Protein AF-A0A154QJW9-F1 (afdb_monomer_lite)

Sequence (108 aa):
MVDDPLRALRELNPEARSMPEGNLGLVFLPAQTFEVAGQRQTADLLLCPAELGGYQTRLFFDRPFPQRAANWTVHTLLGRSWHTFSWNGVQANQPLEQILLAHLAVLR

Foldseek 3Di:
DPDPLCPVVCVQAVPWDFDDDDPWRKIKGAQGWADAPNDIDTWIKIKTLDDDPNANIWIWTLDDDVSFADDWDWDQDPNDITITHDDHDQHSPDRRNVSVVVRRVRRD

Organism: NCBI:txid416169

Radius of gyration: 12.99 Å; chains: 1; bounding box: 33×29×36 Å

pLDDT: mean 92.16, std 8.14, range [43.12, 98.44]

Secondary structure (DSSP, 8-state):
----TTHHHHHH-TT-EE--BTTB--EEEEEEEEEETTEEEEEEEEEE-S-BTTBSSEEEESS--TTS-S--EEEEETTEEEEE-------TTS-HHHHHHHHHHTT-

Structure (mmCIF, N/CA/C/O backbone):
data_AF-A0A154QJW9-F1
#
_entry.id   AF-A0A154QJW9-F1
#
loop_
_atom_site.group_PDB
_atom_site.id
_atom_site.type_symbol
_atom_site.label_atom_id
_atom_site.label_alt_id
_atom_site.label_comp_id
_atom_site.label_asym_id
_atom_site.label_entity_id
_atom_site.label_seq_id
_atom_site.pdbx_PDB_ins_code
_atom_site.Cartn_x
_atom_site.Cartn_y
_atom_site.Cartn_z
_atom_site.occupancy
_atom_site.B_iso_or_equiv
_atom_site.auth_seq_id
_atom_site.auth_comp_id
_atom_site.auth_asym_id
_atom_site.auth_atom_id
_atom_site.pdbx_PDB_model_num
ATOM 1 N N . MET A 1 1 ? 23.357 -14.536 -7.113 1.00 43.12 1 MET A N 1
ATOM 2 C CA . MET A 1 1 ? 21.960 -14.625 -6.647 1.00 43.12 1 MET A CA 1
ATOM 3 C C . MET A 1 1 ? 21.272 -13.373 -7.130 1.00 43.12 1 MET A C 1
ATOM 5 O O . MET A 1 1 ? 21.807 -12.304 -6.886 1.00 43.12 1 MET A O 1
ATOM 9 N N . VAL A 1 2 ? 20.185 -13.497 -7.883 1.00 49.75 2 VAL A N 1
ATOM 10 C CA . VAL A 1 2 ? 19.319 -12.345 -8.154 1.00 49.75 2 VAL A CA 1
ATOM 11 C C . VAL A 1 2 ? 18.510 -12.153 -6.875 1.00 49.75 2 VAL A C 1
ATOM 13 O O . VAL A 1 2 ? 17.851 -13.102 -6.446 1.00 49.75 2 VAL A O 1
ATOM 16 N N . ASP A 1 3 ? 18.648 -11.006 -6.214 1.00 65.06 3 ASP A N 1
ATOM 17 C CA . ASP A 1 3 ? 17.809 -10.671 -5.065 1.00 65.06 3 ASP A CA 1
ATOM 18 C C . ASP A 1 3 ? 16.342 -10.702 -5.504 1.00 65.06 3 ASP A C 1
ATOM 20 O O . ASP A 1 3 ? 15.973 -10.069 -6.491 1.00 65.06 3 ASP A O 1
ATOM 24 N N . ASP A 1 4 ? 15.515 -11.486 -4.808 1.00 81.00 4 ASP A N 1
ATOM 25 C CA . ASP A 1 4 ? 14.062 -11.425 -4.968 1.00 81.00 4 ASP A CA 1
ATOM 26 C C . ASP A 1 4 ? 13.578 -10.216 -4.156 1.00 81.00 4 ASP A C 1
ATOM 28 O O . ASP A 1 4 ? 13.561 -10.301 -2.922 1.00 81.00 4 ASP A O 1
ATOM 32 N N . PRO A 1 5 ? 13.191 -9.098 -4.799 1.00 81.81 5 PRO A N 1
ATOM 33 C CA . PRO A 1 5 ? 12.803 -7.881 -4.092 1.00 81.81 5 PRO A CA 1
ATOM 34 C C . PRO A 1 5 ? 11.552 -8.081 -3.224 1.00 81.81 5 PRO A C 1
ATOM 36 O O . PRO A 1 5 ? 11.308 -7.294 -2.314 1.00 81.81 5 PRO A O 1
ATOM 39 N N . LEU A 1 6 ? 10.762 -9.135 -3.467 1.00 91.69 6 LEU A N 1
ATOM 40 C CA . LEU A 1 6 ? 9.583 -9.463 -2.667 1.00 91.69 6 LEU A CA 1
ATOM 41 C C . LEU A 1 6 ? 9.902 -10.330 -1.451 1.00 91.69 6 LEU A C 1
ATOM 43 O O . LEU A 1 6 ? 9.021 -10.500 -0.615 1.00 91.69 6 LEU A O 1
ATOM 47 N N . ARG A 1 7 ? 11.115 -10.885 -1.323 1.00 93.19 7 ARG A N 1
ATOM 48 C CA . ARG A 1 7 ? 11.449 -11.819 -0.236 1.00 93.19 7 ARG A CA 1
ATOM 49 C C . ARG A 1 7 ? 11.157 -11.217 1.135 1.00 93.19 7 ARG A C 1
ATOM 51 O O . ARG A 1 7 ? 10.384 -11.789 1.889 1.00 93.19 7 ARG A O 1
ATOM 58 N N . ALA A 1 8 ? 11.735 -10.055 1.434 1.0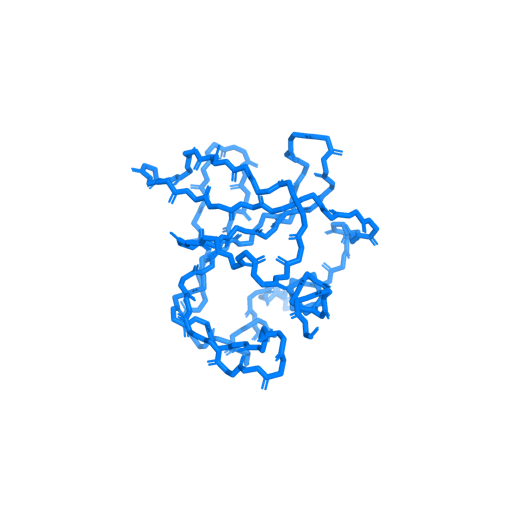0 92.50 8 ALA A N 1
ATOM 59 C CA . ALA A 1 8 ? 11.536 -9.389 2.719 1.00 92.50 8 ALA A CA 1
ATOM 60 C C . ALA A 1 8 ? 10.086 -8.914 2.905 1.00 92.50 8 ALA A C 1
ATOM 62 O O . ALA A 1 8 ? 9.538 -8.983 4.002 1.00 92.50 8 ALA A O 1
ATOM 63 N N . LEU A 1 9 ? 9.426 -8.496 1.822 1.00 94.19 9 LEU A N 1
ATOM 64 C CA . LEU A 1 9 ? 8.017 -8.115 1.861 1.00 94.19 9 LEU A CA 1
ATOM 65 C C . LEU A 1 9 ? 7.103 -9.305 2.193 1.00 94.19 9 LEU A C 1
ATOM 67 O O . LEU A 1 9 ? 6.104 -9.134 2.886 1.00 94.19 9 LEU A O 1
ATOM 71 N N . ARG A 1 10 ? 7.458 -10.515 1.744 1.00 95.94 10 ARG A N 1
ATOM 72 C CA . ARG A 1 10 ? 6.708 -11.746 2.025 1.00 95.94 10 ARG A CA 1
ATOM 73 C C . ARG A 1 10 ? 6.785 -12.198 3.478 1.00 95.94 10 ARG A C 1
ATOM 75 O O . ARG A 1 10 ? 5.867 -12.866 3.937 1.00 95.94 10 ARG A O 1
ATOM 82 N N . GLU A 1 11 ? 7.797 -11.760 4.219 1.00 95.25 11 GLU A N 1
ATOM 83 C CA . GLU A 1 11 ? 7.833 -11.924 5.678 1.00 95.25 11 GLU A CA 1
ATOM 84 C C . GLU A 1 11 ? 6.750 -11.075 6.373 1.00 95.25 11 GLU A C 1
ATOM 86 O O . GLU A 1 11 ? 6.255 -11.443 7.436 1.00 95.25 11 GLU A O 1
ATOM 91 N N . LEU A 1 12 ? 6.345 -9.949 5.768 1.00 94.88 12 LEU A N 1
ATOM 92 C CA . LEU A 1 12 ? 5.255 -9.093 6.261 1.00 94.88 12 LEU A CA 1
ATOM 93 C C . LEU A 1 12 ? 3.884 -9.508 5.715 1.00 94.88 12 LEU A C 1
ATOM 95 O O . LEU A 1 12 ? 2.864 -9.297 6.376 1.00 94.88 12 LEU A O 1
ATOM 99 N N . ASN A 1 13 ? 3.860 -10.057 4.500 1.00 97.25 13 ASN A N 1
ATOM 100 C CA . ASN A 1 13 ? 2.664 -10.540 3.823 1.00 97.25 13 ASN A CA 1
ATOM 101 C C . ASN A 1 13 ? 3.008 -11.706 2.884 1.00 97.25 13 ASN A C 1
ATOM 103 O O . ASN A 1 13 ? 3.436 -11.465 1.751 1.00 97.25 13 ASN A O 1
ATOM 107 N N . PRO A 1 14 ? 2.789 -12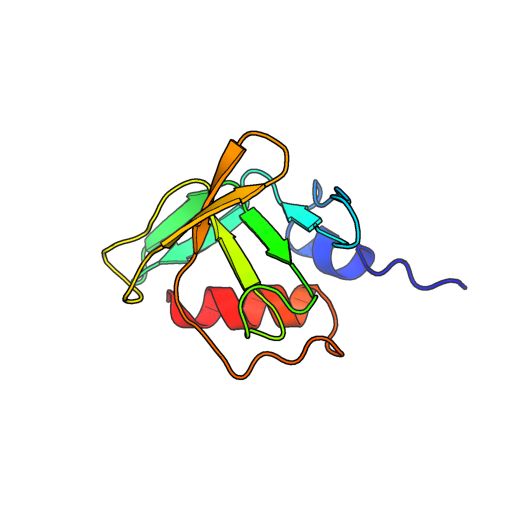.963 3.300 1.00 96.75 14 PRO A N 1
ATOM 108 C CA . PRO A 1 14 ? 3.184 -14.138 2.519 1.00 96.75 14 PRO A CA 1
ATOM 109 C C . PRO A 1 14 ? 2.592 -14.199 1.105 1.00 96.75 14 PRO A C 1
ATOM 111 O O . PRO A 1 14 ? 3.161 -14.834 0.218 1.00 96.75 14 PRO A O 1
ATOM 114 N N . GLU A 1 15 ? 1.468 -13.521 0.876 1.00 97.31 15 GLU A N 1
ATOM 115 C CA . GLU A 1 15 ? 0.758 -13.489 -0.401 1.00 97.31 15 GLU A CA 1
ATOM 116 C C . GLU A 1 15 ? 1.143 -12.293 -1.293 1.00 97.31 15 GLU A C 1
ATOM 118 O O . GLU A 1 15 ? 0.557 -12.103 -2.367 1.00 97.31 15 GLU A O 1
ATOM 123 N N . ALA A 1 16 ? 2.140 -11.498 -0.884 1.00 97.50 16 ALA A N 1
ATOM 124 C CA . ALA A 1 16 ? 2.638 -10.373 -1.663 1.00 97.50 16 ALA A CA 1
ATOM 125 C C . ALA A 1 16 ? 3.122 -10.817 -3.054 1.00 97.50 16 ALA A C 1
ATOM 127 O O . ALA A 1 16 ? 3.939 -11.739 -3.214 1.00 97.50 16 ALA A O 1
ATOM 128 N N . ARG A 1 17 ? 2.627 -10.121 -4.084 1.00 96.56 17 ARG A N 1
ATOM 129 C CA . ARG A 1 17 ? 2.908 -10.427 -5.492 1.00 96.56 17 ARG A CA 1
ATOM 130 C C . ARG A 1 17 ? 3.014 -9.171 -6.345 1.00 96.56 17 ARG A C 1
ATOM 132 O O . ARG A 1 17 ? 2.307 -8.193 -6.122 1.00 96.56 17 ARG A O 1
ATOM 139 N N . SER A 1 18 ? 3.878 -9.218 -7.354 1.00 95.62 18 SER A N 1
ATOM 140 C CA . SER A 1 18 ? 3.971 -8.149 -8.348 1.00 95.62 18 SER A CA 1
ATOM 141 C C . SER A 1 18 ? 2.749 -8.170 -9.269 1.00 95.62 18 SER A C 1
ATOM 143 O O . SER A 1 18 ? 2.325 -9.234 -9.722 1.00 95.62 18 SER A O 1
ATOM 145 N N . MET A 1 19 ? 2.177 -6.995 -9.523 1.00 95.62 19 MET A N 1
ATOM 146 C CA . MET A 1 19 ? 1.043 -6.779 -10.421 1.00 95.62 19 MET A CA 1
ATOM 147 C C . MET A 1 19 ? 1.324 -5.554 -11.303 1.00 95.62 19 MET A C 1
ATOM 149 O O . MET A 1 19 ? 0.843 -4.468 -10.997 1.00 95.62 19 MET A O 1
ATOM 153 N N . PRO A 1 20 ? 2.133 -5.678 -12.366 1.00 93.69 20 PRO A N 1
ATOM 154 C CA . PRO A 1 20 ? 2.495 -4.529 -13.187 1.00 93.69 20 PRO A CA 1
ATOM 155 C C . PRO A 1 20 ? 1.285 -3.933 -13.927 1.00 93.69 20 PRO A C 1
ATOM 157 O O . PRO A 1 20 ? 0.425 -4.667 -14.413 1.00 93.69 20 PRO A O 1
ATOM 160 N N . GLU A 1 21 ? 1.25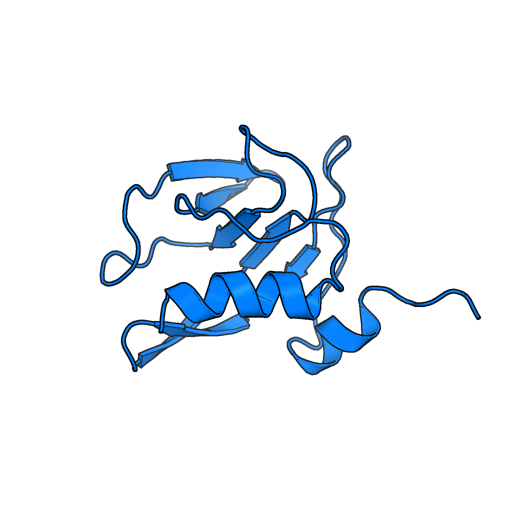1 -2.606 -14.061 1.00 92.56 21 GLU A N 1
ATOM 161 C CA . GLU A 1 21 ? 0.270 -1.871 -14.872 1.00 92.56 21 GLU A CA 1
ATOM 162 C C . GLU A 1 21 ? 0.977 -0.791 -15.696 1.00 92.56 21 GLU A C 1
ATOM 164 O O . GLU A 1 21 ? 1.518 0.176 -15.156 1.00 92.56 21 GLU A O 1
ATOM 169 N N . GLY A 1 22 ? 1.010 -0.962 -17.020 1.00 89.25 22 GLY A N 1
ATOM 170 C CA . GLY A 1 22 ? 1.821 -0.112 -17.891 1.00 89.25 22 GLY A CA 1
ATOM 171 C C . GLY A 1 22 ? 3.292 -0.135 -17.461 1.00 89.25 22 GLY A C 1
ATOM 172 O O . GLY A 1 22 ? 3.907 -1.197 -17.417 1.00 89.25 22 GLY A O 1
ATOM 173 N N . ASN A 1 23 ? 3.833 1.033 -17.107 1.00 87.56 23 ASN A N 1
ATOM 174 C CA . ASN A 1 23 ? 5.213 1.187 -16.630 1.00 87.56 23 ASN A CA 1
ATOM 175 C C . ASN A 1 23 ? 5.346 1.126 -15.096 1.00 87.56 23 ASN A C 1
ATOM 177 O O . ASN A 1 23 ? 6.436 1.338 -14.567 1.00 87.56 23 ASN A O 1
ATOM 181 N N . LEU A 1 24 ? 4.255 0.873 -14.366 1.00 91.69 24 LEU A N 1
ATOM 182 C CA . LEU A 1 24 ? 4.263 0.816 -12.908 1.00 91.69 24 LEU A CA 1
ATOM 183 C C . LEU A 1 24 ? 4.521 -0.616 -12.432 1.00 91.69 24 LEU A C 1
ATOM 185 O O . LEU A 1 24 ? 3.722 -1.519 -12.679 1.00 91.69 24 LEU A O 1
ATOM 189 N N . GLY A 1 25 ? 5.614 -0.817 -11.695 1.00 91.88 25 GLY A N 1
ATOM 190 C CA . GLY A 1 25 ? 5.922 -2.071 -11.001 1.00 91.88 25 GLY A CA 1
ATOM 191 C C . GLY A 1 25 ? 5.167 -2.191 -9.678 1.00 91.88 25 GLY A C 1
ATOM 192 O O . GLY A 1 25 ? 5.783 -2.138 -8.616 1.00 91.88 25 GLY A O 1
ATOM 193 N N . LEU A 1 26 ? 3.837 -2.298 -9.729 1.00 96.12 26 LEU A N 1
ATOM 194 C CA . LEU A 1 26 ? 3.016 -2.344 -8.518 1.00 96.12 26 LEU A CA 1
ATOM 195 C C . LEU A 1 26 ? 3.182 -3.678 -7.780 1.00 96.12 26 LEU A C 1
ATOM 197 O O . LEU A 1 26 ? 3.454 -4.725 -8.378 1.00 96.12 26 LEU A O 1
ATOM 201 N N . VAL A 1 27 ? 2.962 -3.644 -6.470 1.00 97.38 27 VAL A N 1
ATOM 202 C CA . VAL A 1 27 ? 2.973 -4.825 -5.608 1.00 97.38 27 VAL A CA 1
ATOM 203 C C . VAL A 1 27 ? 1.679 -4.888 -4.821 1.00 97.38 27 VAL A C 1
ATOM 205 O O . VAL A 1 27 ? 1.359 -3.982 -4.059 1.00 97.38 27 VAL A O 1
ATOM 208 N N . PHE A 1 28 ? 0.931 -5.964 -5.013 1.00 98.00 28 PHE A N 1
ATOM 209 C CA . PHE A 1 28 ? -0.322 -6.206 -4.321 1.00 98.00 28 PHE A CA 1
ATOM 210 C C . PHE A 1 28 ? -0.073 -7.002 -3.043 1.00 98.00 28 PHE A C 1
ATOM 212 O O . PHE A 1 28 ? 0.613 -8.028 -3.073 1.00 98.00 28 PHE A O 1
ATOM 219 N N . LEU A 1 29 ? -0.645 -6.525 -1.939 1.00 98.25 29 LEU A N 1
ATOM 220 C CA . LEU A 1 29 ? -0.585 -7.149 -0.622 1.00 98.25 29 LEU A CA 1
ATOM 221 C C . LEU A 1 29 ? -2.024 -7.418 -0.153 1.00 98.25 29 LEU A C 1
ATOM 223 O O . LEU A 1 29 ? -2.673 -6.498 0.357 1.00 98.25 29 LEU A O 1
ATOM 227 N N . PRO A 1 30 ? -2.565 -8.630 -0.361 1.00 98.25 30 PRO A N 1
ATOM 228 C CA . PRO A 1 30 ? -3.921 -8.943 0.075 1.00 98.25 30 PRO A CA 1
ATOM 229 C C . PRO A 1 30 ? -3.997 -8.997 1.596 1.00 98.25 30 PRO A C 1
ATOM 231 O O . PRO A 1 30 ? -3.034 -9.406 2.247 1.00 98.25 30 PRO A O 1
ATOM 234 N N . ALA A 1 31 ? -5.148 -8.609 2.149 1.00 97.81 31 ALA A N 1
ATOM 235 C CA . ALA A 1 31 ? -5.453 -8.758 3.574 1.00 97.81 31 ALA A CA 1
ATOM 236 C C . ALA A 1 31 ? -4.298 -8.341 4.517 1.00 97.81 31 ALA A C 1
ATOM 238 O O . ALA A 1 31 ? -4.046 -8.979 5.542 1.00 97.81 31 ALA A O 1
ATOM 239 N N . GLN A 1 32 ? -3.587 -7.256 4.191 1.00 98.06 32 GLN A N 1
ATOM 240 C CA . GLN A 1 32 ? -2.506 -6.750 5.026 1.00 98.06 32 GLN A CA 1
ATOM 241 C C . GLN A 1 32 ? -3.072 -6.309 6.371 1.00 98.06 32 GLN A C 1
ATOM 243 O O . GLN A 1 32 ? -3.951 -5.447 6.432 1.00 98.06 32 GLN A O 1
ATOM 248 N N . THR A 1 33 ? -2.513 -6.841 7.455 1.00 96.88 33 THR A N 1
ATOM 249 C CA . THR A 1 33 ? -2.779 -6.341 8.803 1.00 96.88 33 THR A CA 1
ATOM 250 C C . THR A 1 33 ? -1.833 -5.193 9.152 1.00 96.88 33 THR A C 1
ATOM 252 O O . THR A 1 33 ? -0.623 -5.287 8.940 1.00 96.88 33 THR A O 1
ATOM 255 N N . PHE A 1 34 ? -2.377 -4.109 9.702 1.00 96.06 34 PHE A N 1
ATOM 256 C CA . PHE A 1 34 ? -1.632 -2.935 10.166 1.00 96.06 34 PHE A CA 1
ATOM 257 C C . PHE A 1 34 ? -2.413 -2.199 11.260 1.00 96.06 34 PHE A C 1
ATOM 259 O O . PHE A 1 34 ? -3.527 -2.586 11.610 1.00 96.06 34 PHE A O 1
ATOM 266 N N . GLU A 1 35 ? -1.821 -1.158 11.835 1.00 95.69 35 GLU A N 1
ATOM 267 C CA . GLU A 1 35 ? -2.457 -0.333 12.863 1.00 95.69 35 GLU A CA 1
ATOM 268 C C . GLU A 1 35 ? -2.910 1.005 12.282 1.00 95.69 35 GLU A C 1
ATOM 270 O O . GLU A 1 35 ? -2.182 1.637 11.517 1.00 95.69 35 GLU A O 1
ATOM 275 N N . VAL A 1 36 ? -4.111 1.430 12.675 1.00 94.88 36 VAL A N 1
ATOM 276 C CA . VAL A 1 36 ? -4.679 2.744 12.377 1.00 94.88 36 VAL A CA 1
ATOM 277 C C . VAL A 1 36 ? -5.229 3.339 13.667 1.00 94.88 36 VAL A C 1
ATOM 279 O O . VAL A 1 36 ? -6.150 2.764 14.245 1.00 94.88 36 VAL A O 1
ATOM 282 N N . ALA A 1 37 ? -4.695 4.476 14.119 1.00 93.00 37 ALA A N 1
ATOM 283 C CA . ALA A 1 37 ? -5.090 5.123 15.379 1.00 93.00 37 ALA A CA 1
ATOM 284 C C . ALA A 1 37 ? -5.129 4.144 16.576 1.00 93.00 37 ALA A C 1
ATOM 286 O O . ALA A 1 37 ? -6.100 4.099 17.334 1.00 93.00 37 ALA A O 1
ATOM 287 N N . GLY A 1 38 ? -4.100 3.302 16.703 1.00 93.06 38 GLY A N 1
ATOM 288 C CA . GLY A 1 38 ? -4.016 2.259 17.734 1.00 93.06 38 GLY A CA 1
ATOM 289 C C . GLY A 1 38 ? -4.994 1.080 17.590 1.00 93.06 38 GLY A C 1
ATOM 290 O O . GLY A 1 38 ? -5.081 0.256 18.497 1.00 93.06 38 GLY A O 1
ATOM 291 N N . GLN A 1 39 ? -5.738 0.973 16.484 1.00 94.19 39 GLN A N 1
ATOM 292 C CA . GLN A 1 39 ? -6.635 -0.152 16.200 1.00 94.19 39 GLN A CA 1
ATOM 293 C C . GLN A 1 39 ? -6.077 -1.022 15.079 1.00 94.19 39 GLN A C 1
ATOM 295 O O . GLN A 1 39 ? -5.653 -0.522 14.037 1.00 94.19 39 GLN A O 1
ATOM 300 N N . ARG A 1 40 ? -6.133 -2.343 15.255 1.00 96.19 40 ARG A N 1
ATOM 301 C CA . ARG A 1 40 ? -5.741 -3.289 14.208 1.00 96.19 40 ARG A CA 1
ATOM 302 C C . ARG A 1 40 ? -6.760 -3.266 13.067 1.00 96.19 40 ARG A C 1
ATOM 304 O O . ARG A 1 40 ? -7.946 -3.492 13.286 1.00 96.19 40 ARG A O 1
ATOM 311 N N . GLN A 1 41 ? -6.281 -3.035 11.853 1.00 96.69 41 GLN A N 1
ATOM 312 C CA . GLN A 1 41 ? -7.048 -3.053 10.613 1.00 96.69 41 GLN A CA 1
ATOM 313 C C . GLN A 1 41 ? -6.510 -4.133 9.679 1.00 96.69 41 GLN A C 1
ATOM 315 O O . GLN A 1 41 ? -5.343 -4.508 9.759 1.00 96.69 41 GLN A O 1
ATOM 320 N N . THR A 1 42 ? -7.375 -4.634 8.798 1.00 97.44 42 THR A N 1
ATOM 321 C CA . THR A 1 42 ? -7.003 -5.541 7.703 1.00 97.44 42 THR A CA 1
ATOM 322 C C . THR A 1 42 ? -7.594 -5.019 6.401 1.00 97.44 42 THR A C 1
ATOM 324 O O . THR A 1 42 ? -8.798 -4.757 6.345 1.00 97.44 42 THR A O 1
ATOM 327 N N . ALA A 1 43 ? -6.769 -4.827 5.376 1.00 97.75 43 ALA A N 1
ATOM 328 C CA . ALA A 1 43 ? -7.199 -4.325 4.071 1.00 97.75 43 ALA A CA 1
ATOM 329 C C . ALA A 1 43 ? -6.273 -4.812 2.960 1.00 97.75 43 ALA A C 1
ATOM 331 O O . ALA A 1 43 ? -5.099 -5.087 3.206 1.00 97.75 43 ALA A O 1
ATOM 332 N N . ASP A 1 44 ? -6.783 -4.861 1.736 1.00 98.44 44 ASP A N 1
ATOM 333 C CA . ASP A 1 44 ? -5.915 -5.010 0.576 1.00 98.44 44 ASP A CA 1
ATOM 334 C C . ASP A 1 44 ? -5.129 -3.721 0.347 1.00 98.44 44 ASP A C 1
ATOM 336 O O . ASP A 1 44 ? -5.704 -2.624 0.349 1.00 98.44 44 ASP A O 1
ATOM 340 N N . LEU A 1 45 ? -3.835 -3.868 0.070 1.00 98.19 45 LEU A N 1
ATOM 341 C CA . LEU A 1 45 ? -2.950 -2.764 -0.273 1.00 98.19 45 LEU A CA 1
ATOM 342 C C . LEU A 1 45 ? -2.330 -2.943 -1.655 1.00 98.19 45 LEU A C 1
ATOM 344 O O . LEU A 1 45 ? -2.132 -4.058 -2.145 1.00 98.19 45 LEU A O 1
ATOM 348 N N . LEU A 1 46 ? -1.960 -1.818 -2.251 1.00 97.94 46 LEU A N 1
ATOM 349 C CA . LEU A 1 46 ? -1.172 -1.762 -3.470 1.00 97.94 46 LEU A CA 1
ATOM 350 C C . LEU A 1 46 ? -0.022 -0.787 -3.255 1.00 97.94 46 LEU A C 1
ATOM 352 O O . LEU A 1 46 ? -0.228 0.410 -3.065 1.00 97.94 46 LEU A O 1
ATOM 356 N N . LEU A 1 47 ? 1.197 -1.306 -3.256 1.00 97.31 47 LEU A N 1
ATOM 357 C CA . LEU A 1 47 ? 2.412 -0.520 -3.134 1.00 97.31 47 LEU A CA 1
ATOM 358 C C . LEU A 1 47 ? 2.908 -0.129 -4.529 1.00 97.31 47 LEU A C 1
ATOM 360 O O . LEU A 1 47 ? 3.103 -0.983 -5.391 1.00 97.31 47 LEU A O 1
ATOM 364 N N . CYS A 1 48 ? 3.139 1.164 -4.735 1.00 95.88 48 CYS A N 1
ATOM 365 C CA . CYS A 1 48 ? 3.735 1.727 -5.939 1.00 95.88 48 CYS A CA 1
ATOM 366 C C . CYS A 1 48 ? 5.109 2.321 -5.589 1.00 95.88 48 CYS A C 1
ATOM 368 O O . CYS A 1 48 ? 5.175 3.466 -5.134 1.00 95.88 48 CYS A O 1
ATOM 370 N N . PRO A 1 49 ? 6.211 1.576 -5.784 1.00 93.94 49 PRO A N 1
ATOM 371 C CA . PRO A 1 49 ? 7.576 2.047 -5.542 1.00 93.94 49 PRO A CA 1
ATOM 372 C C . PRO A 1 49 ? 8.125 2.849 -6.741 1.00 93.94 49 PRO A C 1
ATOM 374 O O . PRO A 1 49 ? 9.277 2.695 -7.132 1.00 93.94 49 PRO A O 1
ATOM 377 N N . ALA A 1 50 ? 7.277 3.653 -7.381 1.00 91.88 50 ALA A N 1
ATOM 378 C CA . ALA A 1 50 ? 7.605 4.441 -8.563 1.00 91.88 50 ALA A CA 1
ATOM 379 C C . ALA A 1 50 ? 6.848 5.770 -8.543 1.00 91.88 50 ALA A C 1
ATOM 381 O O . ALA A 1 50 ? 5.819 5.897 -7.867 1.00 91.88 50 ALA A O 1
ATOM 382 N N . GLU A 1 51 ? 7.351 6.737 -9.315 1.00 90.75 51 GLU A N 1
ATOM 383 C CA . GLU A 1 51 ? 6.748 8.061 -9.390 1.00 90.75 51 GLU A CA 1
ATOM 384 C C . GLU A 1 51 ? 5.324 7.991 -9.947 1.00 90.75 51 GLU A C 1
ATOM 386 O O . GLU A 1 51 ? 5.089 7.503 -11.054 1.00 90.75 51 GLU A O 1
ATOM 391 N N . LEU A 1 52 ? 4.365 8.506 -9.177 1.00 90.31 52 LEU A N 1
ATOM 392 C CA . LEU A 1 52 ? 2.972 8.586 -9.592 1.00 90.31 52 LEU A CA 1
ATOM 393 C C . LEU A 1 52 ? 2.305 9.817 -8.976 1.00 90.31 52 LEU A C 1
ATOM 395 O O . LEU A 1 52 ? 2.214 9.961 -7.755 1.00 90.31 52 LEU A O 1
ATOM 399 N N . GLY A 1 53 ? 1.831 10.723 -9.834 1.00 83.88 53 GLY A N 1
ATOM 400 C CA . GLY A 1 53 ? 1.140 11.943 -9.408 1.00 83.88 53 GLY A CA 1
ATOM 401 C C . GLY A 1 53 ? 2.019 12.920 -8.616 1.00 83.88 53 GLY A C 1
ATOM 402 O O . GLY A 1 53 ? 1.501 13.603 -7.735 1.00 83.88 53 GLY A O 1
ATOM 403 N N . GLY A 1 54 ? 3.331 12.955 -8.886 1.00 88.00 54 GLY A N 1
ATOM 404 C CA . GLY A 1 54 ? 4.302 13.831 -8.211 1.00 88.00 54 GLY A CA 1
ATOM 405 C C . GLY A 1 54 ? 4.876 13.285 -6.896 1.00 88.00 54 GLY A C 1
ATOM 406 O O . GLY A 1 54 ? 5.568 14.011 -6.189 1.00 88.00 54 GLY A O 1
ATOM 407 N N . TYR A 1 55 ? 4.595 12.023 -6.559 1.00 89.50 55 TYR A N 1
ATOM 408 C CA . TYR A 1 55 ? 5.105 11.343 -5.364 1.00 89.50 55 TYR A CA 1
ATOM 409 C C . TYR A 1 55 ? 6.044 10.219 -5.788 1.00 89.50 55 TYR A C 1
ATOM 411 O O . TYR A 1 55 ? 5.664 9.424 -6.641 1.00 89.50 55 TYR A O 1
ATOM 419 N N . GLN A 1 56 ? 7.230 10.126 -5.178 1.00 92.19 56 GLN A N 1
ATOM 420 C CA . GLN A 1 56 ? 8.233 9.105 -5.526 1.00 92.19 56 GLN A CA 1
ATOM 421 C C . GLN A 1 56 ? 7.777 7.675 -5.225 1.00 92.19 56 GLN A C 1
ATOM 423 O O . GLN A 1 56 ? 8.198 6.736 -5.893 1.00 92.19 56 GLN A O 1
ATOM 428 N N . THR A 1 57 ? 6.943 7.511 -4.201 1.00 94.94 57 THR A N 1
ATOM 429 C CA . THR A 1 57 ? 6.290 6.248 -3.867 1.00 94.94 57 THR A CA 1
ATOM 430 C C . THR A 1 57 ? 4.883 6.534 -3.363 1.00 94.94 57 THR A C 1
ATOM 432 O O . THR A 1 57 ? 4.614 7.611 -2.822 1.00 94.94 57 THR A O 1
ATOM 435 N N . ARG A 1 58 ? 3.973 5.572 -3.521 1.00 95.56 58 ARG A N 1
ATOM 436 C CA . ARG A 1 58 ? 2.610 5.651 -2.987 1.00 95.56 58 ARG A CA 1
ATOM 437 C C . ARG A 1 58 ? 2.154 4.313 -2.431 1.00 95.56 58 ARG A C 1
ATOM 439 O O . ARG A 1 58 ? 2.512 3.264 -2.962 1.00 95.56 58 ARG A O 1
ATOM 446 N N . LEU A 1 59 ? 1.325 4.371 -1.395 1.00 96.88 59 LEU A N 1
ATOM 447 C CA . LEU A 1 59 ? 0.606 3.221 -0.869 1.00 96.88 59 LEU A CA 1
ATOM 448 C C . LEU A 1 59 ? -0.890 3.456 -1.036 1.00 96.88 59 LEU A C 1
ATOM 450 O O . LEU A 1 59 ? -1.428 4.453 -0.553 1.00 96.88 59 LEU A O 1
ATOM 454 N N . PHE A 1 60 ? -1.550 2.521 -1.703 1.00 97.44 60 PHE A N 1
ATOM 455 C CA . PHE A 1 60 ? -2.985 2.547 -1.890 1.00 97.44 60 PHE A CA 1
ATOM 456 C C . PHE A 1 60 ? -3.683 1.466 -1.066 1.00 97.44 60 PHE A C 1
ATOM 458 O O . PHE A 1 60 ? -3.111 0.415 -0.787 1.00 97.44 60 PHE A O 1
ATOM 465 N N . PHE A 1 61 ? -4.942 1.724 -0.731 1.00 97.94 61 PHE A N 1
ATOM 466 C CA . PHE A 1 61 ? -5.800 0.929 0.139 1.00 97.94 61 PHE A CA 1
ATOM 467 C C . PHE A 1 61 ? -7.128 0.633 -0.569 1.00 97.94 61 PHE A C 1
ATOM 469 O O . PHE A 1 61 ? -7.595 1.443 -1.373 1.00 97.94 61 PHE A O 1
ATOM 476 N N . ASP A 1 62 ? -7.770 -0.494 -0.262 1.00 97.81 62 ASP A N 1
ATOM 477 C CA . ASP A 1 62 ? -9.120 -0.802 -0.770 1.00 97.81 62 ASP A CA 1
ATOM 478 C C . ASP A 1 62 ? -10.213 0.170 -0.299 1.00 97.81 62 ASP A C 1
ATOM 480 O O . ASP A 1 62 ? -11.250 0.296 -0.947 1.00 97.81 62 ASP A O 1
ATOM 484 N N . ARG A 1 63 ? -9.970 0.881 0.804 1.00 96.12 63 ARG A N 1
ATOM 485 C CA . ARG A 1 63 ? -10.872 1.859 1.415 1.00 96.12 63 ARG A CA 1
ATOM 486 C C . ARG A 1 63 ? -10.075 2.926 2.174 1.00 96.12 63 ARG A C 1
ATOM 488 O O . ARG A 1 63 ? -8.931 2.672 2.556 1.00 96.12 63 ARG A O 1
ATOM 495 N N . PRO A 1 64 ? -10.648 4.113 2.426 1.00 95.38 64 PRO A N 1
ATOM 496 C CA . PRO A 1 64 ? -9.983 5.146 3.208 1.00 95.38 64 PRO A CA 1
ATOM 497 C C . PRO A 1 64 ? -10.104 4.877 4.713 1.00 95.38 64 PRO A C 1
ATOM 499 O O . PRO A 1 64 ? -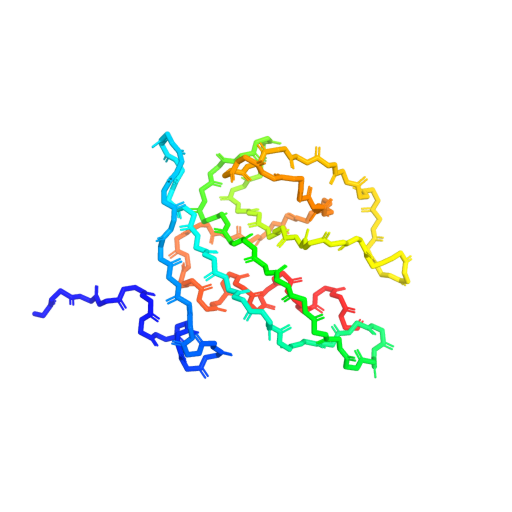11.047 4.232 5.175 1.00 95.38 64 PRO A O 1
ATOM 502 N N . PHE A 1 65 ? -9.190 5.459 5.488 1.00 92.69 65 PHE A N 1
ATOM 503 C CA . PHE A 1 65 ? -9.195 5.402 6.951 1.00 92.69 65 PHE A CA 1
ATOM 504 C C . PHE A 1 65 ? -9.314 6.812 7.539 1.00 92.69 65 PHE A C 1
ATOM 506 O O . PHE A 1 65 ? -8.316 7.368 7.973 1.00 92.69 65 PHE A O 1
ATOM 513 N N . PRO A 1 66 ? -10.507 7.433 7.553 1.00 86.06 66 PRO A N 1
ATOM 514 C CA . PRO A 1 66 ? -10.675 8.860 7.858 1.00 86.06 66 PRO A CA 1
ATOM 515 C C . PRO A 1 66 ? -10.274 9.262 9.285 1.00 86.06 66 PRO A C 1
ATOM 517 O O . PRO A 1 66 ? -10.146 10.449 9.571 1.00 86.06 66 PRO A O 1
ATOM 520 N N . GLN A 1 67 ? -10.064 8.299 10.187 1.00 85.94 67 GLN A N 1
ATOM 521 C CA . GLN A 1 67 ? -9.535 8.556 11.527 1.00 85.94 67 GLN A CA 1
ATOM 522 C C . GLN A 1 67 ? -8.080 9.063 11.487 1.00 85.94 67 GLN A C 1
ATOM 524 O O . GLN A 1 67 ? -7.619 9.680 12.450 1.00 85.94 67 GLN A O 1
ATOM 529 N N . ARG A 1 68 ? -7.345 8.780 10.399 1.00 85.44 68 ARG A N 1
ATOM 530 C CA . ARG A 1 68 ? -5.925 9.099 10.207 1.00 85.44 68 ARG A CA 1
ATOM 531 C C . ARG A 1 68 ? -5.625 9.519 8.767 1.00 85.44 68 ARG A C 1
ATOM 533 O O . ARG A 1 68 ? -6.270 9.085 7.820 1.00 85.44 68 ARG A O 1
ATOM 540 N N . ALA A 1 69 ? -4.589 10.342 8.620 1.00 81.69 69 ALA A N 1
ATOM 541 C CA . ALA A 1 69 ? -4.217 11.002 7.370 1.00 81.69 69 ALA A CA 1
ATOM 542 C C . ALA A 1 69 ? -5.305 11.931 6.787 1.00 81.69 69 ALA A C 1
ATOM 544 O O . ALA A 1 69 ? -6.503 11.782 7.014 1.00 81.69 69 ALA A O 1
ATOM 545 N N . ALA A 1 70 ? -4.867 12.937 6.034 1.00 77.56 70 ALA A N 1
ATOM 546 C CA . ALA A 1 70 ? -5.742 13.913 5.390 1.00 77.56 70 ALA A CA 1
ATOM 547 C C . ALA A 1 70 ? -5.702 13.753 3.865 1.00 77.56 70 ALA A C 1
ATOM 549 O O . ALA A 1 70 ? -4.765 13.174 3.315 1.00 77.56 70 ALA A O 1
ATOM 550 N N . ASN A 1 71 ? -6.693 14.332 3.180 1.00 85.81 71 ASN A N 1
ATOM 551 C CA . ASN A 1 71 ? -6.725 14.452 1.717 1.00 85.81 71 ASN A CA 1
ATOM 552 C C . ASN A 1 71 ? -6.696 13.102 0.984 1.00 85.81 71 ASN A C 1
ATOM 554 O O . ASN A 1 71 ? -5.888 12.882 0.082 1.00 85.81 71 ASN A O 1
ATOM 558 N N . TRP A 1 72 ? -7.589 12.192 1.375 1.00 93.25 72 TRP A N 1
ATOM 559 C CA . TRP A 1 72 ? -7.778 10.939 0.655 1.00 93.25 72 TRP A CA 1
ATOM 560 C C . TRP A 1 72 ? -8.257 11.206 -0.778 1.00 93.25 72 TRP A C 1
ATOM 562 O O . TRP A 1 72 ? -9.214 11.944 -1.006 1.00 93.25 72 TRP A O 1
ATOM 572 N N . THR A 1 73 ? -7.590 10.581 -1.741 1.00 94.06 73 THR A N 1
ATOM 573 C CA . THR A 1 73 ? -7.890 10.643 -3.176 1.00 94.06 73 THR A CA 1
ATOM 574 C C . THR A 1 73 ? -8.111 9.239 -3.718 1.00 94.06 73 THR A C 1
ATOM 576 O O . THR A 1 73 ? -7.644 8.259 -3.131 1.00 94.06 73 THR A O 1
ATOM 579 N N . VAL A 1 74 ? -8.847 9.142 -4.825 1.00 96.19 74 VAL A N 1
ATOM 580 C CA . VAL A 1 74 ? -9.187 7.870 -5.469 1.00 96.19 74 VAL A CA 1
ATOM 581 C C . VAL A 1 74 ? -8.462 7.760 -6.801 1.00 96.19 74 VAL A C 1
ATOM 583 O O . VAL A 1 74 ? -8.469 8.697 -7.596 1.00 96.19 74 VAL A O 1
ATOM 586 N N . HIS A 1 75 ? -7.858 6.603 -7.043 1.00 95.50 75 HIS A N 1
ATOM 587 C CA . HIS A 1 75 ? -7.217 6.240 -8.299 1.00 95.50 75 HIS A CA 1
ATOM 588 C C . HIS A 1 75 ? -7.784 4.913 -8.795 1.00 95.50 75 HIS A C 1
ATOM 590 O O . HIS A 1 75 ? -8.109 4.036 -7.997 1.00 95.50 75 HIS A O 1
ATOM 596 N N . THR A 1 76 ? -7.881 4.757 -10.110 1.00 95.81 76 THR A N 1
ATOM 597 C CA . THR A 1 76 ? -8.216 3.470 -10.724 1.00 95.81 76 THR A CA 1
ATOM 598 C C . THR A 1 76 ? -6.922 2.825 -11.188 1.00 95.81 76 THR A C 1
ATOM 600 O O . THR A 1 76 ? -6.255 3.376 -12.060 1.00 95.81 76 THR A O 1
ATOM 603 N N . LEU A 1 77 ? -6.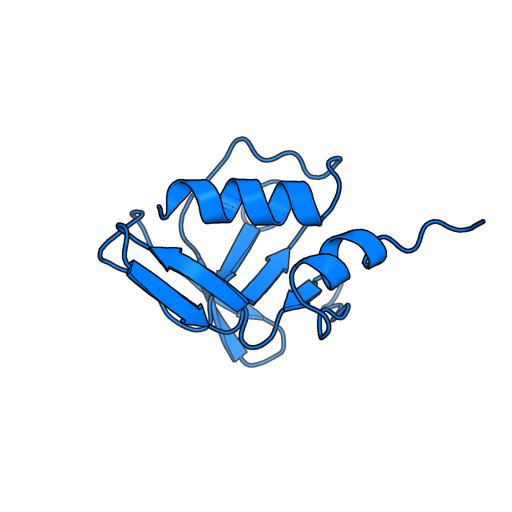571 1.695 -10.579 1.00 95.00 77 LEU A N 1
ATOM 604 C CA . LEU A 1 77 ? -5.387 0.897 -10.898 1.00 95.00 77 LEU A CA 1
ATOM 605 C C . LEU A 1 77 ? -5.790 -0.575 -10.916 1.00 95.00 77 LEU A C 1
ATOM 607 O O . LEU A 1 77 ? -6.580 -1.018 -10.076 1.00 95.00 77 LEU A O 1
ATOM 611 N N . LEU A 1 78 ? -5.261 -1.341 -11.863 1.00 94.50 78 LEU A N 1
ATOM 612 C CA . LEU A 1 78 ? -5.574 -2.759 -12.059 1.00 94.50 78 LEU A CA 1
ATOM 613 C C . LEU A 1 78 ? -7.086 -3.009 -12.213 1.00 94.50 78 LEU A C 1
ATOM 615 O O . LEU A 1 78 ? -7.627 -3.994 -11.713 1.00 94.50 78 LEU A O 1
ATOM 619 N N . GLY A 1 79 ? -7.786 -2.072 -12.860 1.00 93.75 79 GLY A N 1
ATOM 620 C CA . GLY A 1 79 ? -9.231 -2.146 -13.100 1.00 93.75 79 GLY A CA 1
ATOM 621 C C . GLY A 1 79 ? -10.123 -1.983 -11.861 1.00 93.75 79 GLY A C 1
ATOM 622 O O . GLY A 1 79 ? -11.329 -2.194 -11.972 1.00 93.75 79 GLY A O 1
ATOM 623 N N . ARG A 1 80 ? -9.581 -1.599 -10.696 1.00 95.69 80 ARG A N 1
ATOM 624 C CA . ARG A 1 80 ? -10.364 -1.328 -9.476 1.00 95.69 80 ARG A CA 1
ATOM 625 C C . ARG A 1 80 ? -10.023 0.028 -8.863 1.00 95.69 80 ARG A C 1
ATOM 627 O O . ARG A 1 80 ? -8.960 0.591 -9.122 1.00 95.69 80 ARG A O 1
ATOM 634 N N . SER A 1 81 ? -10.938 0.558 -8.056 1.00 97.44 81 SER A N 1
ATOM 635 C CA . SER A 1 81 ? -10.708 1.795 -7.309 1.00 97.44 81 SER A CA 1
ATOM 636 C C . SER A 1 81 ? -9.841 1.546 -6.079 1.00 97.44 81 SER A C 1
ATOM 638 O O . SER A 1 81 ? -9.972 0.535 -5.391 1.00 97.44 81 SER A O 1
ATOM 640 N N . TRP A 1 82 ? -8.963 2.502 -5.821 1.00 98.00 82 TRP A N 1
ATOM 641 C CA . TRP A 1 82 ? -7.967 2.480 -4.769 1.00 98.00 82 TRP A CA 1
ATOM 642 C C . TRP A 1 82 ? -7.890 3.848 -4.102 1.00 98.00 82 TRP A C 1
ATOM 644 O O . TRP A 1 82 ? -7.951 4.880 -4.771 1.00 98.00 82 TRP A O 1
ATOM 654 N N . HIS A 1 83 ? -7.719 3.860 -2.788 1.00 97.25 83 HIS A N 1
ATOM 655 C CA . HIS A 1 83 ? -7.660 5.064 -1.971 1.00 97.25 83 HIS A CA 1
ATOM 656 C C . HIS A 1 83 ? -6.225 5.324 -1.523 1.00 97.25 83 HIS A C 1
ATOM 658 O O . HIS A 1 83 ? -5.547 4.412 -1.070 1.00 97.25 83 HIS A O 1
ATOM 664 N N . THR A 1 84 ? -5.754 6.561 -1.606 1.00 95.69 84 THR A N 1
ATOM 665 C CA . THR A 1 84 ? -4.428 6.965 -1.109 1.00 95.69 84 THR A CA 1
ATOM 666 C C . THR A 1 84 ? -4.523 8.329 -0.452 1.00 95.69 84 THR A C 1
ATOM 668 O O . THR A 1 84 ? -5.371 9.140 -0.819 1.00 95.69 84 THR A O 1
ATOM 671 N N . PHE A 1 85 ? -3.640 8.606 0.495 1.00 92.50 85 PHE A N 1
ATOM 672 C CA . PHE A 1 85 ? -3.485 9.926 1.099 1.00 92.50 85 PHE A CA 1
ATOM 673 C C . PHE A 1 85 ? -2.164 10.557 0.657 1.00 92.50 85 PHE A C 1
ATOM 675 O O . PHE A 1 85 ? -1.281 9.880 0.124 1.00 92.50 85 PHE A O 1
ATOM 682 N N . SER A 1 86 ? -2.034 11.867 0.849 1.00 86.25 86 SER A N 1
ATOM 683 C CA . SER A 1 86 ? -0.805 12.586 0.520 1.00 86.25 86 SER A CA 1
ATOM 684 C C . SER A 1 86 ? 0.250 12.352 1.599 1.00 86.25 86 SER A C 1
ATOM 686 O O . SER A 1 86 ? 0.127 12.865 2.711 1.00 86.25 86 SER A O 1
ATOM 688 N N . TRP A 1 87 ? 1.305 11.616 1.260 1.00 87.12 87 TRP A N 1
ATOM 689 C CA . TRP A 1 87 ? 2.477 11.434 2.113 1.00 87.12 87 TRP A CA 1
ATOM 690 C C . TRP A 1 87 ? 3.756 11.444 1.285 1.00 87.12 87 TRP A C 1
ATOM 692 O O . TRP A 1 87 ? 3.817 10.836 0.221 1.00 87.12 87 TRP A O 1
ATOM 702 N N . ASN A 1 88 ? 4.766 12.158 1.775 1.00 84.81 88 ASN A N 1
ATOM 703 C CA . ASN A 1 88 ? 6.039 12.381 1.094 1.00 84.81 88 ASN A CA 1
ATOM 704 C C . ASN A 1 88 ? 7.212 11.991 1.998 1.00 84.81 88 ASN A C 1
ATOM 706 O O . ASN A 1 88 ? 7.042 11.724 3.183 1.00 84.81 88 ASN A O 1
ATOM 710 N N . GLY A 1 89 ? 8.418 11.982 1.429 1.00 86.12 89 GLY A N 1
ATOM 711 C CA . GLY A 1 89 ? 9.651 11.673 2.161 1.00 86.12 89 GLY A CA 1
ATOM 712 C C . GLY A 1 89 ? 10.042 10.193 2.157 1.00 86.12 89 GLY A C 1
ATOM 713 O O . GLY A 1 89 ? 11.054 9.839 2.754 1.00 86.12 89 GLY A O 1
ATOM 714 N N . VAL A 1 90 ? 9.292 9.339 1.454 1.00 89.69 90 VAL A N 1
ATOM 715 C CA . VAL A 1 90 ? 9.626 7.921 1.263 1.00 89.69 90 VAL A CA 1
ATOM 716 C C . VAL A 1 90 ? 10.312 7.744 -0.092 1.00 89.69 90 VAL A C 1
ATOM 718 O O . VAL A 1 90 ? 9.687 7.952 -1.135 1.00 89.69 90 VAL A O 1
ATOM 721 N N . GLN A 1 91 ? 11.600 7.395 -0.069 1.00 88.00 91 GLN A N 1
ATOM 722 C CA . GLN A 1 91 ? 12.436 7.284 -1.268 1.00 88.00 91 GLN A CA 1
ATOM 723 C C . GLN A 1 91 ? 12.198 5.950 -1.986 1.00 88.00 91 GLN A C 1
ATOM 725 O O . GLN A 1 91 ? 12.154 4.898 -1.351 1.00 88.00 91 GLN A O 1
ATOM 730 N N . ALA A 1 92 ? 12.109 5.981 -3.317 1.00 87.81 92 ALA A N 1
ATOM 731 C CA . ALA A 1 92 ? 11.861 4.787 -4.134 1.00 87.81 92 ALA A CA 1
ATOM 732 C C . ALA A 1 92 ? 13.049 3.808 -4.204 1.00 87.81 92 ALA A C 1
ATOM 734 O O . ALA A 1 92 ? 12.880 2.663 -4.608 1.00 87.81 92 ALA A O 1
ATOM 735 N N . ASN A 1 93 ? 14.251 4.243 -3.813 1.00 88.19 93 ASN A N 1
ATOM 736 C CA . ASN A 1 93 ? 15.456 3.408 -3.799 1.00 88.19 93 ASN A CA 1
ATOM 737 C C . ASN A 1 93 ? 15.603 2.551 -2.527 1.00 88.19 93 ASN A C 1
ATOM 739 O O . ASN A 1 93 ? 16.606 1.854 -2.377 1.00 88.19 93 ASN A O 1
ATOM 743 N N . GLN A 1 94 ? 14.640 2.625 -1.606 1.00 91.50 94 GLN A N 1
ATOM 744 C CA . GLN A 1 94 ? 14.606 1.797 -0.406 1.00 91.50 94 GLN A CA 1
ATOM 745 C C . GLN A 1 94 ? 14.019 0.409 -0.718 1.00 91.50 94 GLN A C 1
ATOM 747 O O . GLN A 1 94 ? 13.235 0.265 -1.659 1.00 91.50 94 GLN A O 1
ATOM 752 N N . PRO A 1 95 ? 14.346 -0.618 0.083 1.00 93.81 95 PRO A N 1
ATOM 753 C CA . PRO A 1 95 ? 13.670 -1.910 0.015 1.00 93.81 95 PRO A CA 1
ATOM 754 C C . PRO A 1 95 ? 12.142 -1.791 0.167 1.00 93.81 95 PRO A C 1
ATOM 756 O O . PRO A 1 95 ? 11.646 -0.947 0.919 1.00 93.81 95 PRO A O 1
ATOM 759 N N . LEU A 1 96 ? 11.382 -2.644 -0.529 1.00 95.31 96 LEU A N 1
ATOM 760 C CA . LEU A 1 96 ? 9.914 -2.554 -0.606 1.00 95.31 96 LEU A CA 1
ATOM 761 C C . LEU A 1 96 ? 9.239 -2.619 0.768 1.00 95.31 96 LEU A C 1
ATOM 763 O O . LEU A 1 96 ? 8.257 -1.919 1.017 1.00 95.31 96 LEU A O 1
ATOM 767 N N . GLU A 1 97 ? 9.772 -3.436 1.671 1.00 95.38 97 GLU A N 1
ATOM 768 C CA . GLU A 1 97 ? 9.293 -3.568 3.041 1.00 95.38 97 GLU A CA 1
ATOM 769 C C . GLU A 1 97 ? 9.491 -2.281 3.848 1.00 95.38 97 GLU A C 1
ATOM 771 O O . GLU A 1 97 ? 8.626 -1.917 4.643 1.00 95.38 97 GLU A O 1
ATOM 776 N N . GLN A 1 98 ? 10.577 -1.541 3.604 1.00 95.25 98 GLN A N 1
ATOM 777 C CA . GLN A 1 98 ? 10.820 -0.256 4.261 1.00 95.25 98 GLN A CA 1
ATOM 778 C C . GLN A 1 98 ? 9.863 0.810 3.738 1.00 95.25 98 GLN A C 1
ATOM 780 O O . GLN A 1 98 ? 9.288 1.552 4.534 1.00 95.25 98 GLN A O 1
ATOM 785 N N . ILE A 1 99 ? 9.621 0.835 2.422 1.00 96.12 99 ILE A N 1
ATOM 786 C CA . ILE A 1 99 ? 8.636 1.734 1.810 1.00 96.12 99 ILE A CA 1
ATOM 787 C C . ILE A 1 99 ? 7.244 1.456 2.403 1.00 96.12 99 ILE A C 1
ATOM 789 O O . ILE A 1 99 ? 6.568 2.388 2.842 1.00 96.12 99 ILE A O 1
ATOM 793 N N . LEU A 1 100 ? 6.828 0.185 2.481 1.00 96.44 100 LEU A N 1
ATOM 794 C CA . LEU A 1 100 ? 5.551 -0.205 3.087 1.00 96.44 100 LEU A CA 1
ATOM 795 C C . LEU A 1 100 ? 5.449 0.264 4.546 1.00 96.44 100 LEU A C 1
ATOM 797 O O . LEU A 1 100 ? 4.478 0.926 4.913 1.00 96.44 100 LEU A O 1
ATOM 801 N N . LEU A 1 101 ? 6.443 -0.064 5.377 1.00 95.50 101 LEU A N 1
ATOM 802 C CA . LEU A 1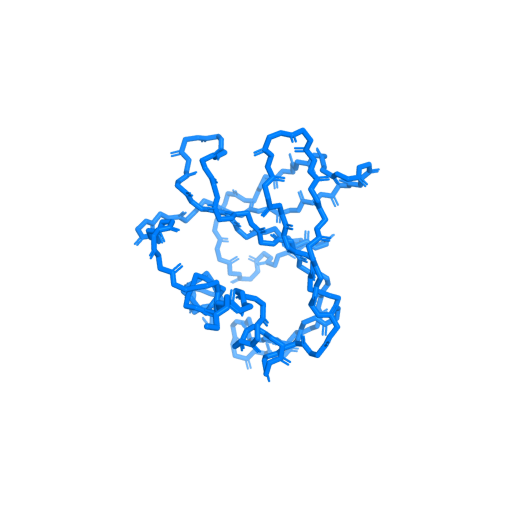 101 ? 6.442 0.293 6.797 1.00 95.50 101 LEU A CA 1
ATOM 803 C C . LEU A 1 101 ? 6.439 1.810 7.010 1.00 95.50 101 LEU A C 1
ATOM 805 O O . LEU A 1 101 ? 5.763 2.280 7.923 1.00 95.50 101 LEU A O 1
ATOM 809 N N . ALA A 1 102 ? 7.134 2.576 6.165 1.00 95.19 102 ALA A N 1
ATOM 810 C CA . ALA A 1 102 ? 7.156 4.033 6.237 1.00 95.19 102 ALA A CA 1
ATOM 811 C C . ALA A 1 102 ? 5.768 4.645 5.993 1.00 95.19 102 ALA A C 1
ATOM 813 O O . ALA A 1 102 ? 5.360 5.538 6.733 1.00 95.19 102 ALA A O 1
ATOM 814 N N . HIS A 1 103 ? 5.015 4.140 5.009 1.00 94.81 103 HIS A N 1
ATOM 815 C CA . HIS A 1 103 ? 3.637 4.588 4.764 1.00 94.81 103 HIS A CA 1
ATOM 816 C C . HIS A 1 103 ? 2.682 4.157 5.885 1.00 94.81 103 HIS A C 1
ATOM 818 O O . HIS A 1 103 ? 1.859 4.954 6.335 1.00 94.81 103 HIS A O 1
ATOM 824 N N . LEU A 1 104 ? 2.805 2.922 6.384 1.00 94.94 104 LEU A N 1
ATOM 825 C CA . LEU A 1 104 ? 1.961 2.420 7.476 1.00 94.94 104 LEU A CA 1
ATOM 826 C C . LEU A 1 104 ? 2.233 3.119 8.815 1.00 94.94 104 LEU A C 1
ATOM 828 O O . LEU A 1 104 ? 1.311 3.289 9.610 1.00 94.94 104 LEU A O 1
ATOM 832 N N . ALA A 1 105 ? 3.471 3.547 9.078 1.00 93.38 105 ALA A N 1
ATOM 833 C CA . ALA A 1 105 ? 3.840 4.227 10.320 1.00 93.38 105 ALA A CA 1
ATOM 834 C C . ALA A 1 105 ? 3.050 5.528 10.543 1.00 93.38 105 ALA A C 1
ATOM 836 O O . ALA A 1 105 ? 2.743 5.865 11.683 1.00 93.38 105 ALA A O 1
ATOM 837 N N . VAL A 1 106 ? 2.670 6.223 9.467 1.00 91.69 106 VAL A N 1
ATOM 838 C CA . VAL A 1 106 ? 1.901 7.481 9.513 1.00 91.69 106 VAL A CA 1
ATOM 839 C C . VAL A 1 106 ? 0.460 7.265 9.976 1.00 91.69 106 VAL A C 1
ATOM 841 O O . VAL A 1 106 ? -0.184 8.188 10.472 1.00 91.69 106 VAL A O 1
ATOM 844 N N . LEU A 1 107 ? -0.061 6.050 9.806 1.00 90.62 107 LEU A N 1
ATOM 845 C CA . LEU A 1 107 ? -1.429 5.712 10.181 1.00 90.62 107 LEU A CA 1
ATOM 846 C C . LEU A 1 107 ? -1.564 5.314 11.653 1.00 90.62 107 LEU A C 1
ATOM 848 O O . LEU A 1 107 ? -2.690 5.273 12.144 1.00 90.62 107 LEU A O 1
ATOM 852 N N . ARG A 1 108 ? -0.464 5.039 12.362 1.00 87.94 108 ARG A N 1
ATOM 853 C CA . ARG A 1 108 ? -0.514 4.564 13.752 1.00 87.94 108 ARG A CA 1
ATOM 854 C C . ARG A 1 108 ? -1.167 5.563 14.722 1.00 87.94 108 ARG A C 1
ATOM 856 O O . ARG A 1 108 ? -1.149 6.801 14.517 1.00 87.94 108 ARG A O 1
#